Protein AF-A0A1M2ZY13-F1 (afdb_monomer_lite)

Sequence (134 aa):
MIGVPVLAGSGGYALCEALGWKWGLERRAGDARAFYGVIAVSVLLALILQYLPINPMRALVWSAVANGMVAVPLLFALVVLVTRKAVMGDFIPSRTLIWLTIAAAVVMGIASIATIVDAVPWQLVASAAHWRHK

Structure (mmCIF, N/CA/C/O backbone):
data_AF-A0A1M2ZY13-F1
#
_entry.id   AF-A0A1M2ZY13-F1
#
loop_
_atom_site.group_PDB
_atom_site.id
_atom_site.type_symbol
_atom_site.label_atom_id
_atom_site.label_alt_id
_atom_site.label_comp_id
_atom_site.label_asym_id
_atom_site.label_entity_id
_atom_site.label_seq_id
_atom_site.pdbx_PDB_ins_code
_atom_site.Cartn_x
_atom_site.Cartn_y
_atom_site.Cartn_z
_atom_site.occupancy
_atom_site.B_iso_or_equiv
_atom_site.auth_seq_id
_atom_site.auth_comp_id
_atom_site.auth_asym_id
_atom_site.auth_atom_id
_atom_site.pdbx_PDB_model_num
ATOM 1 N N . MET A 1 1 ? 1.811 -21.653 -3.737 1.00 54.84 1 MET A N 1
ATOM 2 C CA . MET A 1 1 ? 1.257 -20.988 -4.941 1.00 54.84 1 MET A CA 1
ATOM 3 C C . MET A 1 1 ? -0.258 -20.770 -4.811 1.00 54.84 1 MET A C 1
ATOM 5 O O . MET A 1 1 ? -1.012 -21.171 -5.679 1.00 54.84 1 MET A O 1
ATOM 9 N N . ILE A 1 2 ? -0.720 -20.132 -3.727 1.00 68.19 2 ILE A N 1
ATOM 10 C CA . ILE A 1 2 ? -2.155 -19.833 -3.497 1.00 68.19 2 ILE A CA 1
ATOM 11 C C . ILE A 1 2 ? -2.427 -18.338 -3.261 1.00 68.19 2 ILE A C 1
ATOM 13 O O . ILE A 1 2 ? -3.574 -17.917 -3.282 1.00 68.19 2 ILE A O 1
ATOM 17 N N . GLY A 1 3 ? -1.383 -17.512 -3.104 1.00 78.06 3 GLY A N 1
ATOM 18 C CA . GLY A 1 3 ? -1.529 -16.073 -2.847 1.00 78.06 3 GLY A CA 1
ATOM 19 C C . GLY A 1 3 ? -1.776 -15.222 -4.095 1.00 78.06 3 GLY A C 1
ATOM 20 O O . GLY A 1 3 ? -2.524 -14.255 -4.022 1.00 78.06 3 GLY A O 1
ATOM 21 N N . VAL A 1 4 ? -1.202 -15.589 -5.249 1.00 79.56 4 VAL A N 1
ATOM 22 C CA . VAL A 1 4 ? -1.330 -14.804 -6.495 1.00 79.56 4 VAL A CA 1
ATOM 23 C C . VAL A 1 4 ? -2.800 -14.608 -6.905 1.00 79.56 4 VAL A C 1
ATOM 25 O O . VAL A 1 4 ? -3.179 -13.470 -7.173 1.00 79.56 4 VAL A O 1
ATOM 28 N N . PRO A 1 5 ? -3.667 -15.642 -6.872 1.00 78.50 5 PRO A N 1
ATOM 29 C CA . PRO A 1 5 ? -5.080 -15.469 -7.208 1.00 78.50 5 PRO A CA 1
ATOM 30 C C . PRO A 1 5 ? -5.856 -14.640 -6.177 1.00 78.50 5 PRO A C 1
ATOM 32 O O . PRO A 1 5 ? -6.706 -13.842 -6.557 1.00 78.50 5 PRO A O 1
ATOM 35 N N . VAL A 1 6 ? -5.559 -14.796 -4.881 1.00 81.94 6 VAL A N 1
ATOM 36 C CA . VAL A 1 6 ? -6.258 -14.070 -3.804 1.00 81.94 6 VAL A CA 1
ATOM 37 C C . VAL A 1 6 ? -5.927 -12.575 -3.845 1.00 81.94 6 VAL A C 1
ATOM 39 O O . VAL A 1 6 ? -6.827 -11.747 -3.723 1.00 81.94 6 VAL A O 1
ATOM 42 N N . LEU A 1 7 ? -4.660 -12.223 -4.091 1.00 82.81 7 LEU A N 1
ATOM 43 C CA . LEU A 1 7 ? -4.216 -10.834 -4.247 1.00 82.81 7 LEU A CA 1
ATOM 44 C C . LEU A 1 7 ? -4.761 -10.193 -5.532 1.00 82.81 7 LEU A C 1
ATOM 46 O O . LEU A 1 7 ? -5.192 -9.042 -5.515 1.00 82.81 7 LEU A O 1
ATOM 50 N N . ALA A 1 8 ? -4.789 -10.941 -6.640 1.00 83.00 8 ALA A N 1
ATOM 51 C CA . ALA A 1 8 ? -5.412 -10.472 -7.877 1.00 83.00 8 ALA A CA 1
ATOM 52 C C . ALA A 1 8 ? -6.926 -10.252 -7.700 1.00 83.00 8 ALA A C 1
ATOM 54 O O . ALA A 1 8 ? -7.475 -9.276 -8.210 1.00 83.00 8 ALA A O 1
ATOM 55 N N . GLY A 1 9 ? -7.591 -11.126 -6.938 1.00 82.00 9 GLY A N 1
ATOM 56 C CA . GLY A 1 9 ? -9.012 -11.020 -6.618 1.00 82.00 9 GLY A CA 1
ATOM 57 C C . GLY A 1 9 ? -9.354 -9.797 -5.765 1.00 82.00 9 GLY A C 1
ATOM 58 O O . GLY A 1 9 ? -10.293 -9.078 -6.103 1.00 82.00 9 GLY A O 1
ATOM 59 N N . SER A 1 10 ? -8.589 -9.515 -4.703 1.00 84.81 10 SER A N 1
ATOM 60 C CA . SER A 1 10 ? -8.840 -8.349 -3.841 1.00 84.81 10 SER A CA 1
ATOM 61 C C . SER A 1 10 ? -8.586 -7.022 -4.562 1.00 84.81 10 SER A C 1
ATOM 63 O O . SER A 1 10 ? -9.401 -6.104 -4.463 1.00 84.81 10 SER A O 1
ATOM 65 N N . GLY A 1 11 ? -7.509 -6.936 -5.352 1.00 83.88 11 GLY A N 1
ATOM 66 C CA . GLY A 1 11 ? -7.218 -5.760 -6.175 1.00 83.88 11 GLY A CA 1
ATOM 67 C C . GLY A 1 11 ? -8.270 -5.531 -7.262 1.00 83.88 11 GLY A C 1
ATOM 68 O O . GLY A 1 11 ? -8.746 -4.411 -7.440 1.00 83.88 11 GLY A O 1
ATOM 69 N N . GLY A 1 12 ? -8.694 -6.600 -7.946 1.00 83.44 12 GLY A N 1
ATOM 70 C CA . GLY A 1 12 ? -9.757 -6.530 -8.950 1.00 83.44 12 GLY A CA 1
ATOM 71 C C . GLY A 1 12 ? -11.099 -6.097 -8.359 1.00 83.44 12 GLY A C 1
ATOM 72 O O . GLY A 1 12 ? -11.836 -5.344 -8.995 1.00 83.44 12 GLY A O 1
ATOM 73 N N . TYR A 1 13 ? -11.396 -6.524 -7.131 1.00 79.19 13 TYR A N 1
ATOM 74 C CA . TYR A 1 13 ? -12.620 -6.155 -6.429 1.00 79.19 13 TYR A CA 1
ATOM 75 C C . TYR A 1 13 ? -12.629 -4.665 -6.090 1.00 79.19 13 TYR A C 1
ATOM 77 O O . TYR A 1 13 ? -13.555 -3.964 -6.490 1.00 79.19 13 TYR A O 1
ATOM 85 N N . ALA A 1 14 ? -11.562 -4.170 -5.453 1.00 85.44 14 ALA A N 1
ATOM 86 C CA . ALA A 1 14 ? -11.426 -2.757 -5.108 1.00 85.44 14 ALA A CA 1
ATOM 87 C C . ALA A 1 14 ? -11.472 -1.853 -6.353 1.00 85.44 14 ALA A C 1
ATOM 89 O O . ALA A 1 14 ? -12.082 -0.786 -6.322 1.00 85.44 14 ALA A O 1
ATOM 90 N N . LEU A 1 15 ? -10.879 -2.290 -7.472 1.00 82.25 15 LEU A N 1
ATOM 91 C CA . LEU A 1 15 ? -10.924 -1.545 -8.730 1.00 82.25 15 LEU A CA 1
ATOM 92 C C . LEU A 1 15 ? -12.337 -1.505 -9.331 1.00 82.25 15 LEU A C 1
ATOM 94 O O . LEU A 1 15 ? -12.786 -0.449 -9.771 1.00 82.25 15 LEU A O 1
ATOM 98 N N . CYS A 1 16 ? -13.052 -2.633 -9.344 1.00 80.94 16 CYS A N 1
ATOM 99 C CA . CYS A 1 16 ? -14.429 -2.677 -9.844 1.00 80.94 16 CYS A CA 1
ATOM 100 C C . CYS A 1 16 ? -15.383 -1.864 -8.960 1.00 80.94 16 CYS A C 1
ATOM 102 O O . CYS A 1 16 ? -16.278 -1.205 -9.486 1.00 80.94 16 CYS A O 1
ATOM 104 N N . GLU A 1 17 ? -15.179 -1.888 -7.642 1.00 80.25 17 GLU A N 1
ATOM 105 C CA . GLU A 1 17 ? -15.919 -1.075 -6.677 1.00 80.25 17 GLU A CA 1
ATOM 106 C C . GLU A 1 17 ? -15.666 0.422 -6.899 1.00 80.25 17 GLU A C 1
ATOM 108 O O . GLU A 1 17 ? -16.620 1.188 -7.025 1.00 80.25 17 GLU A O 1
ATOM 113 N N . ALA A 1 18 ? -14.403 0.829 -7.064 1.00 83.12 18 ALA A N 1
ATOM 114 C CA . ALA A 1 18 ? -14.040 2.216 -7.355 1.00 83.12 18 ALA A CA 1
ATOM 115 C C . ALA A 1 18 ? -14.613 2.725 -8.693 1.00 83.12 18 ALA A C 1
ATOM 117 O O . ALA A 1 18 ? -14.942 3.903 -8.814 1.00 83.12 18 ALA A O 1
ATOM 118 N N . LEU A 1 19 ? -14.755 1.846 -9.691 1.00 80.31 19 LEU A N 1
ATOM 119 C CA . LEU A 1 19 ? -15.330 2.167 -11.005 1.00 80.31 19 LEU A CA 1
ATOM 120 C C . LEU A 1 19 ? -16.862 2.007 -11.065 1.00 80.31 19 LEU A C 1
ATOM 122 O O . LEU A 1 19 ? -17.463 2.264 -12.108 1.00 80.31 19 LEU A O 1
ATOM 126 N N . GLY A 1 20 ? -17.507 1.575 -9.974 1.00 71.75 20 GLY A N 1
ATOM 127 C CA . GLY A 1 20 ? -18.954 1.343 -9.917 1.00 71.75 20 GLY A CA 1
ATOM 128 C C . GLY A 1 20 ? -19.446 0.201 -10.818 1.00 71.75 20 GLY A C 1
ATOM 129 O O . GLY A 1 20 ? -20.632 0.131 -11.150 1.00 71.75 20 GLY A O 1
ATOM 130 N N . TRP A 1 21 ? -18.554 -0.689 -11.255 1.00 75.62 21 TRP A N 1
ATOM 131 C CA . TRP A 1 21 ? -18.894 -1.814 -12.123 1.00 75.62 21 TRP A CA 1
ATOM 132 C C . TRP A 1 21 ? -19.454 -2.989 -11.323 1.00 75.62 21 TRP A C 1
ATOM 134 O O . TRP A 1 21 ? -19.106 -3.197 -10.166 1.00 75.62 21 TRP A O 1
ATOM 144 N N . LYS A 1 22 ? -20.322 -3.799 -11.942 1.00 64.00 22 LYS A N 1
ATOM 145 C CA . LYS A 1 22 ? -20.888 -4.990 -11.289 1.00 64.00 22 LYS A CA 1
ATOM 146 C C . LYS A 1 22 ? -19.771 -5.983 -10.936 1.00 64.00 22 LYS A C 1
ATOM 148 O O . LYS A 1 22 ? -19.106 -6.511 -11.827 1.00 64.00 22 LYS A O 1
ATOM 153 N N . TRP A 1 23 ? -19.610 -6.259 -9.644 1.00 63.34 23 TRP A N 1
ATOM 154 C CA . TRP A 1 23 ? -18.603 -7.160 -9.076 1.00 63.34 23 TRP A CA 1
ATOM 155 C C . TRP A 1 23 ? -19.252 -8.349 -8.335 1.00 63.34 23 TRP A C 1
ATOM 157 O O . TRP A 1 23 ? -20.454 -8.330 -8.040 1.00 63.34 23 TRP A O 1
ATOM 167 N N . GLY A 1 24 ? -18.468 -9.407 -8.079 1.00 57.72 24 GLY A N 1
ATOM 168 C CA . GLY A 1 24 ? -18.864 -10.564 -7.260 1.00 57.72 24 GLY A CA 1
ATOM 169 C C . GLY A 1 24 ? -18.484 -11.925 -7.858 1.00 57.72 24 GLY A C 1
ATOM 170 O O . GLY A 1 24 ? -18.817 -12.217 -9.004 1.00 57.72 24 GLY A O 1
ATOM 171 N N . LEU A 1 25 ? -17.837 -12.774 -7.047 1.00 55.41 25 LEU A N 1
ATOM 172 C CA . LEU A 1 25 ? -17.473 -14.160 -7.391 1.00 55.41 25 LEU A CA 1
ATOM 173 C C . LEU A 1 25 ? -18.694 -15.107 -7.425 1.00 55.41 25 LEU A C 1
ATOM 175 O O . LEU A 1 25 ? -18.629 -16.181 -8.011 1.00 55.41 25 LEU A O 1
ATOM 179 N N . GLU A 1 26 ? -19.810 -14.697 -6.807 1.00 51.22 26 GLU A N 1
ATOM 180 C CA . GLU A 1 26 ? -21.106 -15.403 -6.787 1.00 51.22 26 GLU A CA 1
ATOM 181 C C . GLU A 1 26 ? -21.975 -15.135 -8.027 1.00 51.22 26 GLU A C 1
ATOM 183 O O . GLU A 1 26 ? -23.006 -15.780 -8.224 1.00 51.22 26 GLU A O 1
ATOM 188 N N . ARG A 1 27 ? -21.580 -14.193 -8.894 1.00 52.97 27 ARG A N 1
ATOM 189 C CA . ARG A 1 27 ? -22.292 -13.913 -10.146 1.00 52.97 27 ARG A CA 1
ATOM 190 C C . ARG A 1 27 ? -21.676 -14.715 -11.289 1.00 52.97 27 ARG A C 1
ATOM 192 O O . ARG A 1 27 ? -20.458 -14.780 -11.429 1.00 52.97 27 ARG A O 1
ATOM 199 N N . ARG A 1 28 ? -22.527 -15.322 -12.131 1.00 46.09 28 ARG A N 1
ATOM 200 C CA . ARG A 1 28 ? -22.100 -16.105 -13.309 1.00 46.09 28 ARG A CA 1
ATOM 201 C C . ARG A 1 28 ? -21.088 -15.295 -14.127 1.00 46.09 28 ARG A C 1
ATOM 203 O O . ARG A 1 28 ? -21.325 -14.117 -14.388 1.00 46.09 28 ARG A O 1
ATOM 210 N N . ALA A 1 29 ? -20.023 -15.945 -14.608 1.00 49.09 29 ALA A N 1
ATOM 211 C CA . ALA A 1 29 ? -18.949 -15.344 -15.416 1.00 49.09 29 ALA A CA 1
ATOM 212 C C . ALA A 1 29 ? -19.441 -14.516 -16.630 1.00 49.09 29 ALA A C 1
ATOM 214 O O . ALA A 1 29 ? -18.713 -13.677 -17.155 1.00 49.09 29 ALA A O 1
ATOM 215 N N . GLY A 1 30 ? -20.695 -14.711 -17.055 1.00 49.59 30 GLY A N 1
ATOM 216 C CA . GLY A 1 30 ? -21.355 -13.924 -18.096 1.00 49.59 30 GLY A CA 1
ATOM 217 C C . GLY A 1 30 ? -21.831 -12.518 -17.695 1.00 49.59 30 GLY A C 1
ATOM 218 O O . GLY A 1 30 ? -21.989 -11.702 -18.600 1.00 49.59 30 GLY A O 1
ATOM 219 N N . ASP A 1 31 ? -22.027 -12.224 -16.403 1.00 53.78 31 ASP A N 1
ATOM 220 C CA . ASP A 1 31 ? -22.639 -10.976 -15.891 1.00 53.78 31 ASP A CA 1
ATOM 221 C C . ASP A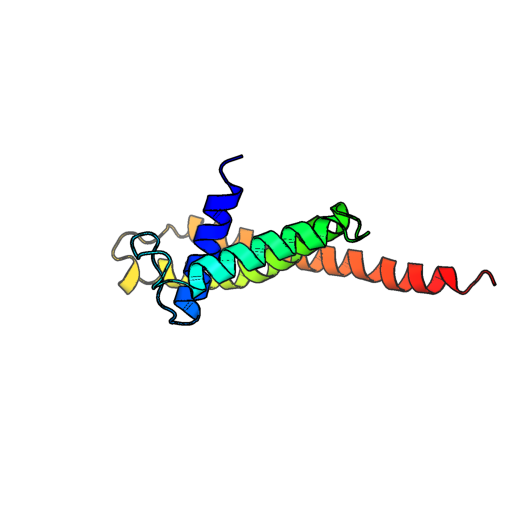 1 31 ? -21.618 -10.058 -15.173 1.00 53.78 31 ASP A C 1
ATOM 223 O O . ASP A 1 31 ? -21.811 -8.849 -15.066 1.00 53.78 31 ASP A O 1
ATOM 227 N N . ALA A 1 32 ? -20.473 -10.618 -14.753 1.00 59.56 32 ALA A N 1
ATOM 228 C CA . ALA A 1 32 ? -19.333 -9.910 -14.153 1.00 59.56 32 ALA A CA 1
ATOM 229 C C . ALA A 1 32 ? -18.094 -9.912 -15.077 1.00 59.56 32 ALA A C 1
ATOM 231 O O . ALA A 1 32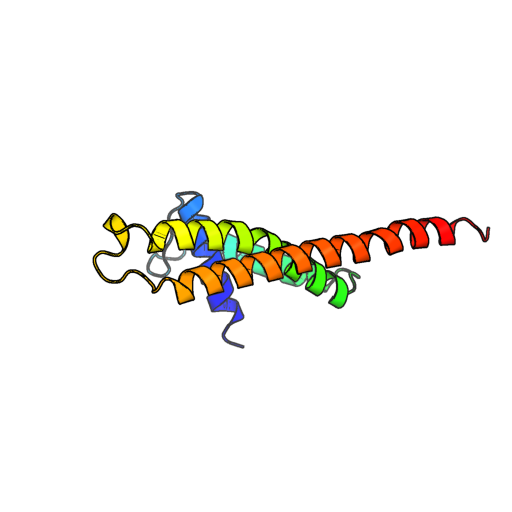 ? -16.959 -10.096 -14.633 1.00 59.56 32 ALA A O 1
ATOM 232 N N . ARG A 1 33 ? -18.301 -9.719 -16.390 1.00 62.06 33 ARG A N 1
ATOM 233 C CA . ARG A 1 33 ? -17.229 -9.752 -17.411 1.00 62.06 33 ARG A CA 1
ATOM 234 C C . ARG A 1 33 ? -16.093 -8.772 -17.115 1.00 62.06 33 ARG A C 1
ATOM 236 O O . ARG A 1 33 ? -14.941 -9.074 -17.406 1.00 62.06 33 ARG A O 1
ATOM 243 N N . ALA A 1 34 ? -16.415 -7.627 -16.513 1.00 66.25 34 ALA A N 1
ATOM 244 C CA . ALA A 1 34 ? -15.433 -6.617 -16.135 1.00 66.25 34 ALA A CA 1
ATOM 245 C C . ALA A 1 34 ? -14.446 -7.134 -15.072 1.00 66.25 34 ALA A C 1
ATOM 247 O O . ALA A 1 34 ? -13.244 -6.950 -15.223 1.00 66.25 34 ALA A O 1
ATOM 248 N N . PHE A 1 35 ? -14.922 -7.860 -14.054 1.00 69.31 35 PHE A N 1
ATOM 249 C CA . PHE A 1 35 ? -14.079 -8.392 -12.977 1.00 69.31 35 PHE A CA 1
ATOM 250 C C . PHE A 1 35 ? -13.102 -9.466 -13.478 1.00 69.31 35 PHE A C 1
ATOM 252 O O . PHE A 1 35 ? -11.893 -9.369 -13.267 1.00 69.31 35 PHE A O 1
ATOM 259 N N . TYR A 1 36 ? -13.609 -10.458 -14.216 1.00 74.88 36 TYR A N 1
ATOM 260 C CA . TYR A 1 36 ? -12.760 -11.491 -14.817 1.00 74.88 36 TYR A CA 1
ATOM 261 C C . TYR A 1 36 ? -11.831 -10.919 -15.898 1.00 74.88 36 TYR A C 1
ATOM 263 O O . TYR A 1 36 ? -10.697 -11.375 -16.027 1.00 74.88 36 TYR A O 1
ATOM 271 N N . GLY A 1 37 ? -12.277 -9.887 -16.625 1.00 78.81 37 GLY A N 1
ATOM 272 C CA . GLY A 1 37 ? -11.461 -9.147 -17.584 1.00 78.81 37 GLY A CA 1
ATOM 273 C C . GLY A 1 37 ? -10.270 -8.448 -16.927 1.00 78.81 37 GLY A C 1
ATOM 274 O O . GLY A 1 37 ? -9.147 -8.617 -17.392 1.00 78.81 37 GLY A O 1
ATOM 275 N N . VAL A 1 38 ? -10.480 -7.737 -15.813 1.00 81.06 38 VAL A N 1
ATOM 276 C CA . VAL A 1 38 ? -9.400 -7.081 -15.051 1.00 81.06 38 VAL A CA 1
ATOM 277 C C . VAL A 1 38 ? -8.363 -8.100 -14.580 1.00 81.06 38 VAL A C 1
ATOM 279 O O . VAL A 1 38 ? -7.165 -7.877 -14.758 1.00 81.06 38 VAL A O 1
ATOM 282 N N . ILE A 1 39 ? -8.797 -9.240 -14.032 1.00 82.38 39 ILE A N 1
ATOM 283 C CA . ILE A 1 39 ? -7.882 -10.302 -13.586 1.00 82.38 39 ILE A CA 1
ATOM 284 C C . ILE A 1 39 ? -7.099 -10.883 -14.771 1.00 82.38 39 ILE A C 1
ATOM 286 O O . ILE A 1 39 ? -5.873 -10.973 -14.703 1.00 82.38 39 ILE A O 1
ATOM 290 N N . ALA A 1 40 ? -7.780 -11.240 -15.865 1.00 84.12 40 ALA A N 1
ATOM 291 C CA . ALA A 1 40 ? -7.142 -11.810 -17.050 1.00 84.12 40 ALA A CA 1
ATOM 292 C C . ALA A 1 40 ? -6.107 -10.852 -17.660 1.00 84.12 40 ALA A C 1
ATOM 294 O O . ALA A 1 40 ? -4.981 -11.261 -17.939 1.00 84.12 40 ALA A O 1
ATOM 295 N N . VAL A 1 41 ? -6.457 -9.569 -17.795 1.00 85.44 41 VAL A N 1
ATOM 296 C CA . VAL A 1 41 ? -5.554 -8.519 -18.287 1.00 85.44 41 VAL A CA 1
ATOM 297 C C . VAL A 1 41 ? -4.359 -8.344 -17.350 1.00 85.44 41 VAL A C 1
ATOM 299 O O . VAL A 1 41 ? -3.229 -8.273 -17.824 1.00 85.44 41 VAL A O 1
ATOM 302 N N . SER A 1 42 ? -4.580 -8.343 -16.033 1.00 83.88 42 SER A N 1
ATOM 303 C CA . SER A 1 42 ? -3.507 -8.182 -15.040 1.00 83.88 42 SER A CA 1
ATOM 304 C C . SER A 1 42 ? -2.502 -9.336 -15.086 1.00 83.88 42 SER A C 1
ATOM 306 O O . SER A 1 42 ? -1.294 -9.106 -15.057 1.00 83.88 42 SER A O 1
ATOM 308 N N . VAL A 1 43 ? -2.986 -10.576 -15.209 1.00 85.44 43 VAL A N 1
ATOM 309 C CA . VAL A 1 43 ? -2.132 -11.767 -15.346 1.00 85.44 43 VAL A CA 1
ATOM 310 C C . VAL A 1 43 ? -1.376 -11.749 -16.675 1.00 85.44 43 VAL A C 1
ATOM 312 O O . VAL A 1 43 ? -0.183 -12.046 -16.701 1.00 85.44 43 VAL A O 1
ATOM 315 N N . LEU A 1 44 ? -2.034 -11.354 -17.768 1.00 87.56 44 LEU A N 1
ATOM 316 C CA . LEU A 1 44 ? -1.396 -11.252 -19.078 1.00 87.56 44 LEU A CA 1
ATOM 317 C C . LEU A 1 44 ? -0.282 -10.192 -19.084 1.00 87.56 44 LEU A C 1
ATOM 319 O O . LEU A 1 44 ? 0.816 -10.459 -19.565 1.00 87.56 44 LEU A O 1
ATOM 323 N N . LEU A 1 45 ? -0.528 -9.021 -18.491 1.00 84.12 45 LEU A N 1
ATOM 324 C CA . LEU A 1 45 ? 0.480 -7.973 -18.301 1.00 84.12 45 LEU A CA 1
ATOM 325 C C . LEU A 1 45 ? 1.660 -8.464 -17.461 1.00 84.12 45 LEU A C 1
ATOM 327 O O . LEU A 1 45 ? 2.805 -8.245 -17.845 1.00 84.12 45 LEU A O 1
ATOM 331 N N . ALA A 1 46 ? 1.398 -9.160 -16.352 1.00 81.38 46 ALA A N 1
ATOM 332 C CA . ALA A 1 46 ? 2.452 -9.724 -15.512 1.00 81.38 46 ALA A CA 1
ATOM 333 C C . ALA A 1 46 ? 3.331 -10.728 -16.280 1.00 81.38 46 ALA A C 1
ATOM 335 O O . ALA A 1 46 ? 4.554 -10.709 -16.134 1.00 81.38 46 ALA A O 1
ATOM 336 N N . LEU A 1 47 ? 2.725 -11.561 -17.135 1.00 83.75 47 LEU A N 1
ATOM 337 C CA . LEU A 1 47 ? 3.447 -12.486 -18.012 1.00 83.75 47 LEU A CA 1
ATOM 338 C C . LEU A 1 47 ? 4.287 -11.738 -19.055 1.00 83.75 47 LEU A C 1
ATOM 340 O O . LEU A 1 47 ? 5.461 -12.049 -19.219 1.00 83.75 47 LEU A O 1
ATOM 344 N N . ILE A 1 48 ? 3.728 -10.723 -19.719 1.00 84.12 48 ILE A N 1
ATOM 345 C CA . ILE A 1 48 ? 4.446 -9.926 -20.728 1.00 84.12 48 ILE A CA 1
ATOM 346 C C . ILE A 1 48 ? 5.643 -9.193 -20.107 1.00 84.12 48 ILE A C 1
ATOM 348 O O . ILE A 1 48 ? 6.732 -9.198 -20.679 1.00 84.12 48 ILE A O 1
ATOM 352 N N . LEU A 1 49 ? 5.472 -8.609 -18.916 1.00 76.69 49 LEU A N 1
ATOM 353 C CA . LEU A 1 49 ? 6.552 -7.942 -18.184 1.00 76.69 49 LEU A CA 1
ATOM 354 C C . LEU A 1 49 ? 7.710 -8.890 -17.853 1.00 76.69 49 LEU A C 1
ATOM 356 O O . LEU A 1 49 ? 8.853 -8.445 -17.792 1.00 76.69 49 LEU A O 1
ATOM 360 N N . GLN A 1 50 ? 7.438 -10.186 -17.683 1.00 73.88 50 GLN A N 1
ATOM 361 C CA . GLN A 1 50 ? 8.462 -11.193 -17.410 1.00 73.88 50 GLN A CA 1
ATOM 362 C C . GLN A 1 50 ? 9.360 -11.486 -18.623 1.00 73.88 50 GLN A C 1
ATOM 364 O O . GLN A 1 50 ? 10.499 -11.909 -18.442 1.00 73.88 50 GLN A O 1
ATOM 369 N N . TYR A 1 51 ? 8.880 -11.224 -19.843 1.00 73.69 51 TYR A N 1
ATOM 370 C CA . TYR A 1 51 ? 9.663 -11.352 -21.077 1.00 73.69 51 TYR A CA 1
ATOM 371 C C . TYR A 1 51 ? 10.409 -10.066 -21.463 1.00 73.69 51 TYR A C 1
ATOM 373 O O . TYR A 1 51 ? 11.214 -10.081 -22.396 1.00 73.69 51 TYR A O 1
ATOM 381 N N . LEU A 1 52 ? 10.172 -8.950 -20.765 1.00 74.06 52 LEU A N 1
ATOM 382 C CA . LEU A 1 52 ? 10.899 -7.706 -21.003 1.00 74.06 52 LEU A CA 1
ATOM 383 C C . LEU A 1 52 ? 12.300 -7.794 -20.366 1.00 74.06 52 LEU A C 1
ATOM 385 O O . LEU A 1 52 ? 12.407 -8.210 -19.212 1.00 74.06 52 LEU A O 1
ATOM 389 N N . PRO A 1 53 ? 13.380 -7.346 -21.040 1.00 62.31 53 PRO A N 1
ATOM 390 C CA . PRO A 1 53 ? 14.751 -7.360 -20.509 1.00 62.31 53 PRO A CA 1
ATOM 391 C C . PRO A 1 53 ? 14.984 -6.300 -19.410 1.00 62.31 53 PRO A C 1
ATOM 393 O O . PRO A 1 53 ? 16.063 -5.718 -19.291 1.00 62.31 53 PRO A O 1
ATOM 396 N N . ILE A 1 54 ? 13.964 -6.009 -18.601 1.00 66.19 54 ILE A N 1
ATOM 397 C CA . ILE A 1 54 ? 14.084 -5.177 -17.411 1.00 66.19 54 ILE A CA 1
ATOM 398 C C . ILE A 1 54 ? 14.705 -6.042 -16.321 1.00 66.19 54 ILE A C 1
ATOM 400 O O . ILE A 1 54 ? 14.218 -7.128 -16.022 1.00 66.19 54 ILE A O 1
ATOM 404 N N . ASN A 1 55 ? 15.768 -5.543 -15.688 1.00 71.88 55 ASN A N 1
ATOM 405 C CA . ASN A 1 55 ? 16.353 -6.213 -14.536 1.00 71.88 55 ASN A CA 1
ATOM 406 C C . ASN A 1 55 ? 15.275 -6.341 -13.432 1.00 71.88 55 ASN A C 1
ATOM 408 O O . ASN A 1 55 ? 14.859 -5.312 -12.885 1.00 71.88 55 ASN A O 1
ATOM 412 N N . PRO A 1 56 ? 14.813 -7.560 -13.094 1.00 70.12 56 PRO A N 1
ATOM 413 C CA . PRO A 1 56 ? 13.680 -7.774 -12.189 1.00 70.12 56 PRO A CA 1
ATOM 414 C C . PRO A 1 56 ? 13.937 -7.183 -10.802 1.00 70.12 56 PRO A C 1
ATOM 416 O O . PRO A 1 56 ? 13.010 -6.737 -10.129 1.00 70.12 56 PRO A O 1
ATOM 419 N N . MET A 1 57 ? 15.208 -7.081 -10.410 1.00 77.12 57 MET A N 1
ATOM 420 C CA . MET A 1 57 ? 15.607 -6.453 -9.160 1.00 77.12 57 MET A CA 1
ATOM 421 C C . MET A 1 57 ? 15.272 -4.956 -9.140 1.00 77.12 57 MET A C 1
ATOM 423 O O . MET A 1 57 ? 14.775 -4.445 -8.139 1.00 77.12 57 MET A O 1
ATOM 427 N N . ARG A 1 58 ? 15.462 -4.252 -10.265 1.00 72.00 58 ARG A N 1
ATOM 428 C CA . ARG A 1 58 ? 15.077 -2.837 -10.393 1.00 72.00 58 ARG A CA 1
ATOM 429 C C . ARG A 1 58 ? 13.563 -2.668 -10.403 1.00 72.00 58 ARG A C 1
ATOM 431 O O . ARG A 1 58 ? 13.063 -1.759 -9.747 1.00 72.00 58 ARG A O 1
ATOM 438 N N . ALA A 1 59 ? 12.841 -3.539 -11.107 1.00 79.38 59 ALA A N 1
ATOM 439 C CA . ALA A 1 59 ? 11.379 -3.512 -11.129 1.00 79.38 59 ALA A CA 1
ATOM 440 C C . ALA A 1 59 ? 10.786 -3.725 -9.725 1.00 79.38 59 ALA A C 1
ATOM 442 O O . ALA A 1 59 ? 9.831 -3.043 -9.349 1.00 79.38 59 ALA A O 1
ATOM 443 N N . LEU A 1 60 ? 11.391 -4.609 -8.924 1.00 80.75 60 LEU A N 1
ATOM 444 C CA . LEU A 1 60 ? 10.977 -4.852 -7.544 1.00 80.75 60 LEU A CA 1
ATOM 445 C C . LEU A 1 60 ? 11.189 -3.620 -6.654 1.00 80.75 60 LEU A C 1
ATOM 447 O O . LEU A 1 60 ? 10.276 -3.237 -5.925 1.00 80.75 60 LEU A O 1
ATOM 451 N N . VAL A 1 61 ? 12.355 -2.971 -6.744 1.00 81.56 61 VAL A N 1
ATOM 452 C CA . VAL A 1 61 ? 12.644 -1.746 -5.976 1.00 81.56 61 VAL A CA 1
ATOM 453 C C . VAL A 1 61 ? 11.676 -0.625 -6.358 1.00 81.56 61 VAL A C 1
ATOM 455 O O . VAL A 1 61 ? 11.070 -0.022 -5.478 1.00 81.56 61 VAL A O 1
ATOM 458 N N . TRP A 1 62 ? 11.448 -0.397 -7.653 1.00 80.50 62 TRP A N 1
ATOM 459 C CA . TRP A 1 62 ? 10.477 0.601 -8.113 1.00 80.50 62 TRP A CA 1
ATOM 460 C C . TRP A 1 62 ? 9.045 0.296 -7.658 1.00 80.50 62 TRP A C 1
ATOM 462 O O . TRP A 1 62 ? 8.327 1.208 -7.250 1.00 80.50 62 TRP A O 1
ATOM 472 N N . SER A 1 63 ? 8.642 -0.978 -7.661 1.00 83.12 63 SER A N 1
ATOM 473 C CA . SER A 1 63 ? 7.326 -1.398 -7.157 1.00 83.12 63 SER A CA 1
ATOM 474 C C . SER A 1 63 ? 7.177 -1.114 -5.660 1.00 83.12 63 SER A C 1
ATOM 476 O O . SER A 1 63 ? 6.129 -0.644 -5.220 1.00 83.12 63 SER A O 1
ATOM 478 N N . ALA A 1 64 ? 8.233 -1.347 -4.874 1.00 85.00 64 ALA A N 1
ATOM 479 C CA . ALA A 1 64 ? 8.241 -1.055 -3.444 1.00 85.00 64 ALA A CA 1
ATOM 480 C C . ALA A 1 64 ? 8.159 0.454 -3.159 1.00 85.00 64 ALA A C 1
ATOM 482 O O . ALA A 1 64 ? 7.400 0.856 -2.280 1.00 85.00 64 ALA A O 1
ATOM 483 N N . VAL A 1 65 ? 8.874 1.285 -3.927 1.00 84.38 65 VAL A N 1
ATOM 484 C CA . VAL A 1 65 ? 8.811 2.754 -3.815 1.00 84.38 65 VAL A CA 1
ATOM 485 C C . VAL A 1 65 ? 7.413 3.269 -4.148 1.00 84.38 65 VAL A C 1
ATOM 487 O O . VAL A 1 65 ? 6.838 4.031 -3.371 1.00 84.38 65 VAL A O 1
ATOM 490 N N . ALA A 1 66 ? 6.826 2.812 -5.259 1.00 85.31 66 ALA A N 1
ATOM 491 C CA . ALA A 1 66 ? 5.465 3.184 -5.637 1.00 85.31 66 ALA A CA 1
ATOM 492 C C . ALA A 1 66 ? 4.446 2.776 -4.558 1.00 85.31 66 ALA A C 1
ATOM 494 O O . ALA A 1 66 ? 3.601 3.579 -4.164 1.00 85.31 66 ALA A O 1
ATOM 495 N N . ASN A 1 67 ? 4.565 1.559 -4.016 1.00 86.50 67 ASN A N 1
ATOM 496 C CA . ASN A 1 67 ? 3.715 1.103 -2.919 1.00 86.50 67 ASN A CA 1
ATOM 497 C C . ASN A 1 67 ? 3.928 1.927 -1.636 1.00 86.50 67 ASN A C 1
ATOM 499 O O . ASN A 1 67 ? 2.958 2.270 -0.968 1.00 86.50 67 ASN A O 1
ATOM 503 N N . GLY A 1 68 ? 5.170 2.292 -1.311 1.00 85.06 68 GLY A N 1
ATOM 504 C CA . GLY A 1 68 ? 5.496 3.174 -0.189 1.00 85.06 68 GLY A CA 1
ATOM 505 C C . GLY A 1 68 ? 4.833 4.546 -0.322 1.00 85.06 68 GLY A C 1
ATOM 506 O O . GLY A 1 68 ? 4.216 5.020 0.630 1.00 85.06 68 GLY A O 1
ATOM 507 N N . MET A 1 69 ? 4.862 5.137 -1.521 1.00 86.50 69 MET A N 1
ATOM 508 C CA . MET A 1 69 ? 4.193 6.411 -1.808 1.00 86.50 69 MET A CA 1
ATOM 509 C C . MET A 1 69 ? 2.670 6.336 -1.654 1.00 86.50 69 MET A C 1
ATOM 511 O O . MET A 1 69 ? 2.079 7.2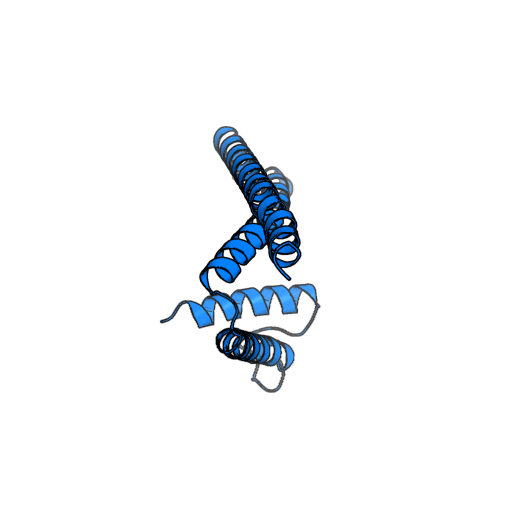72 -1.124 1.00 86.50 69 MET A O 1
ATOM 515 N N . VAL A 1 70 ? 2.032 5.243 -2.085 1.00 88.69 70 VAL A N 1
ATOM 516 C CA . VAL A 1 70 ? 0.575 5.040 -1.947 1.00 88.69 70 VAL A CA 1
ATOM 517 C C . VAL A 1 70 ? 0.182 4.702 -0.504 1.00 88.69 70 VAL A C 1
ATOM 519 O O . VAL A 1 70 ? -0.883 5.109 -0.036 1.00 88.69 70 VAL A O 1
ATOM 522 N N . ALA A 1 71 ? 1.044 4.002 0.234 1.00 88.31 71 ALA A N 1
ATOM 523 C CA . ALA A 1 71 ? 0.785 3.612 1.615 1.00 88.31 71 ALA A CA 1
ATOM 524 C C . ALA A 1 71 ? 0.684 4.818 2.564 1.00 88.31 71 ALA A C 1
ATOM 526 O O . ALA A 1 71 ? -0.142 4.799 3.471 1.00 88.31 71 ALA A O 1
ATOM 527 N N . VAL A 1 72 ? 1.470 5.881 2.355 1.00 87.62 72 VAL A N 1
ATOM 528 C CA . VAL A 1 72 ? 1.451 7.082 3.215 1.00 87.62 72 VAL A CA 1
ATOM 529 C C . VAL A 1 72 ? 0.065 7.756 3.283 1.00 87.62 72 VAL A C 1
ATOM 531 O O . VAL A 1 72 ? -0.468 7.879 4.391 1.00 87.62 72 VAL A O 1
ATOM 534 N N . PRO A 1 73 ? -0.572 8.172 2.167 1.00 90.56 73 PRO A N 1
ATOM 535 C CA . PRO A 1 73 ? -1.907 8.768 2.211 1.00 90.56 73 PRO A CA 1
ATOM 536 C C . PRO A 1 73 ? -2.972 7.766 2.670 1.00 90.56 73 PRO A C 1
ATOM 538 O O . PRO A 1 73 ? -3.906 8.157 3.370 1.00 90.56 73 PRO A O 1
ATOM 541 N N . LEU A 1 74 ? -2.816 6.478 2.339 1.00 91.06 74 LEU A N 1
ATOM 542 C CA . LEU A 1 74 ? -3.725 5.427 2.793 1.00 91.06 74 LEU A CA 1
ATOM 543 C C . LEU A 1 74 ? -3.708 5.288 4.324 1.00 91.06 74 LEU A C 1
ATOM 545 O O . LEU A 1 74 ? -4.766 5.263 4.947 1.00 91.06 74 LEU A O 1
ATOM 549 N N . LEU A 1 75 ? -2.522 5.251 4.940 1.00 91.25 75 LEU A N 1
ATOM 550 C CA . LEU A 1 75 ? -2.363 5.197 6.395 1.00 91.25 75 LEU A CA 1
ATOM 551 C C . LEU A 1 75 ? -2.890 6.464 7.067 1.00 91.25 75 LEU A C 1
ATOM 553 O O . LEU A 1 75 ? -3.524 6.374 8.116 1.00 91.25 75 LEU A O 1
ATOM 557 N N . PHE A 1 76 ? -2.684 7.635 6.465 1.00 89.44 76 PHE A N 1
ATOM 558 C CA . PHE A 1 76 ? -3.254 8.877 6.983 1.00 89.44 76 PHE A CA 1
ATOM 559 C C . PHE A 1 76 ? -4.789 8.844 6.971 1.00 89.44 76 PHE A C 1
ATOM 561 O O . PHE A 1 76 ? -5.422 9.128 7.990 1.00 89.44 76 PHE A O 1
ATOM 568 N N . ALA A 1 77 ? -5.394 8.431 5.853 1.00 90.56 77 ALA A N 1
ATOM 569 C CA . ALA A 1 77 ? -6.839 8.255 5.748 1.00 90.56 77 ALA A CA 1
ATOM 570 C C . ALA A 1 77 ? -7.356 7.224 6.764 1.00 90.56 77 ALA A C 1
ATOM 572 O O . ALA A 1 77 ? -8.371 7.463 7.422 1.00 90.56 77 ALA A O 1
ATOM 573 N N . LEU A 1 78 ? -6.622 6.123 6.950 1.00 91.12 78 LEU A N 1
ATOM 574 C CA . LEU A 1 78 ? -6.939 5.101 7.940 1.00 91.12 78 LEU A CA 1
ATOM 575 C C . LEU A 1 78 ? -6.911 5.674 9.361 1.00 91.12 78 LEU A C 1
ATOM 577 O O . LEU A 1 78 ? -7.875 5.481 10.091 1.00 91.12 78 LEU A O 1
ATOM 581 N N . VAL A 1 79 ? -5.871 6.427 9.738 1.00 89.62 79 VAL A N 1
ATOM 582 C CA . VAL A 1 79 ? -5.765 7.086 11.054 1.00 89.62 79 VAL A CA 1
ATOM 583 C C . VAL A 1 79 ? -6.938 8.040 11.286 1.00 89.62 79 VAL A C 1
ATOM 585 O O . VAL A 1 79 ? -7.545 8.015 12.359 1.00 89.62 79 VAL A O 1
ATOM 588 N N . VAL A 1 80 ? -7.310 8.846 10.287 1.00 88.19 80 VAL A N 1
ATOM 589 C CA . VAL A 1 80 ? -8.480 9.734 10.380 1.00 88.19 80 VAL A CA 1
ATOM 590 C C . VAL A 1 80 ? -9.767 8.929 10.568 1.00 88.19 80 VAL A C 1
ATOM 592 O O . VAL A 1 80 ? -10.611 9.322 11.373 1.00 88.19 80 VAL A O 1
ATOM 595 N N . LEU A 1 81 ? -9.919 7.808 9.861 1.00 88.25 81 LEU A N 1
ATOM 596 C CA . LEU A 1 81 ? -11.098 6.951 9.945 1.00 88.25 81 LEU A CA 1
ATOM 597 C C . LEU A 1 81 ? -11.226 6.290 11.324 1.00 88.25 81 LEU A C 1
ATOM 599 O O . LEU A 1 81 ? -12.275 6.399 11.954 1.00 88.25 81 LEU A O 1
ATOM 603 N N . VAL A 1 82 ? -10.156 5.667 11.823 1.00 87.00 82 VAL A N 1
ATOM 604 C CA . VAL A 1 82 ? -10.162 4.947 13.112 1.00 87.00 82 VAL A CA 1
ATOM 605 C C . VAL A 1 82 ? -10.225 5.885 14.317 1.00 87.00 82 VAL A C 1
ATOM 607 O O . VAL A 1 82 ? -10.693 5.499 15.382 1.00 87.00 82 VAL A O 1
ATOM 610 N N . THR A 1 83 ? -9.803 7.143 14.161 1.00 84.19 83 THR A N 1
ATOM 611 C CA . THR A 1 83 ? -9.905 8.155 15.229 1.00 84.19 83 THR A CA 1
ATOM 612 C C . THR A 1 83 ? -11.318 8.750 15.327 1.00 84.19 83 THR A C 1
ATOM 614 O O . THR A 1 83 ? -11.671 9.367 16.336 1.00 84.19 83 THR A O 1
ATOM 617 N N . ARG A 1 84 ? -12.176 8.567 14.312 1.00 84.31 84 ARG A N 1
ATOM 618 C CA . ARG A 1 84 ? -13.567 9.041 14.354 1.00 84.31 84 ARG A CA 1
ATOM 619 C C . ARG A 1 84 ? -14.434 8.098 15.188 1.00 84.31 84 ARG A C 1
ATOM 621 O O . ARG A 1 84 ? -14.808 7.018 14.735 1.00 84.31 84 ARG A O 1
ATOM 628 N N . LYS A 1 85 ? -14.889 8.589 16.348 1.00 76.31 85 LYS A N 1
ATOM 629 C CA . LYS A 1 85 ? -15.918 7.929 17.179 1.00 76.31 85 LYS A CA 1
ATOM 630 C C . LYS A 1 85 ? -17.178 7.541 16.403 1.00 76.31 85 LYS A C 1
ATOM 632 O O . LYS A 1 85 ? -17.774 6.518 16.692 1.00 76.31 85 LYS A O 1
ATOM 637 N N . ALA A 1 86 ? -17.562 8.329 15.399 1.00 76.69 86 ALA A N 1
ATOM 638 C CA . ALA A 1 86 ? -18.735 8.042 14.574 1.00 76.69 86 ALA A CA 1
ATOM 639 C C . ALA A 1 86 ? -18.617 6.740 13.757 1.00 76.69 86 ALA A C 1
ATOM 641 O O . ALA A 1 86 ? -19.639 6.176 13.391 1.00 76.69 86 ALA A O 1
ATOM 642 N N . VAL A 1 87 ? -17.394 6.279 13.462 1.00 78.81 87 VAL A N 1
ATOM 643 C CA . VAL A 1 87 ? -17.146 5.060 12.673 1.00 78.81 87 VAL A CA 1
ATOM 644 C C . VAL A 1 87 ? -16.723 3.896 13.570 1.00 78.81 87 VAL A C 1
ATOM 646 O O . VAL A 1 87 ? -17.188 2.781 13.366 1.00 78.81 87 VAL A O 1
ATOM 649 N N . MET A 1 88 ? -15.868 4.141 14.572 1.00 79.56 88 MET A N 1
ATOM 650 C CA . MET A 1 88 ? -15.339 3.086 15.454 1.00 79.56 88 MET A CA 1
ATOM 651 C C . MET A 1 88 ? -16.068 2.913 16.795 1.00 79.56 88 MET A C 1
ATOM 653 O O . MET A 1 88 ? -15.790 1.954 17.516 1.00 79.56 88 MET A O 1
ATOM 657 N N . GLY A 1 89 ? -16.996 3.806 17.148 1.00 78.94 89 GLY A N 1
ATOM 658 C CA . GLY A 1 89 ? -17.667 3.781 18.448 1.00 78.94 89 GLY A CA 1
ATOM 659 C C . GLY A 1 89 ? -16.664 3.927 19.595 1.00 78.94 89 GLY A C 1
ATOM 660 O 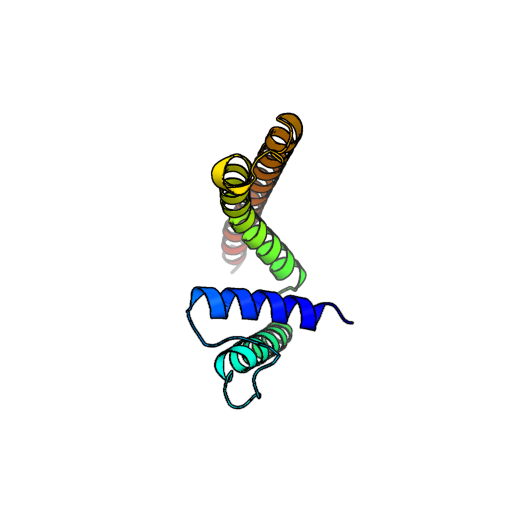O . GLY A 1 89 ? -15.886 4.885 19.628 1.00 78.94 89 GLY A O 1
ATOM 661 N N . ASP A 1 90 ? -16.664 2.960 20.513 1.00 78.00 90 ASP A N 1
ATOM 662 C CA . ASP A 1 90 ? -15.774 2.930 21.681 1.00 78.00 90 ASP A CA 1
ATOM 663 C C . ASP A 1 90 ? -14.431 2.222 21.424 1.00 78.00 90 ASP A C 1
ATOM 665 O O . ASP A 1 90 ? -13.513 2.324 22.239 1.00 78.00 90 ASP A O 1
ATOM 669 N N . PHE A 1 91 ? -14.260 1.559 20.274 1.00 78.38 91 PHE A N 1
ATOM 670 C CA . PHE A 1 91 ? -13.036 0.826 19.923 1.00 78.38 91 PHE A CA 1
ATOM 671 C C . PHE A 1 91 ? -11.975 1.720 19.271 1.00 78.38 91 PHE A C 1
ATOM 673 O O . PHE A 1 91 ? -11.393 1.371 18.248 1.00 78.38 91 PHE A O 1
ATOM 680 N N . ILE A 1 92 ? -11.705 2.886 19.856 1.00 80.50 92 ILE A N 1
ATOM 681 C CA . ILE A 1 92 ? -10.683 3.795 19.326 1.00 80.50 92 ILE A CA 1
ATOM 682 C C . ILE A 1 92 ? -9.293 3.253 19.687 1.00 80.50 92 ILE A C 1
ATOM 684 O O . ILE A 1 92 ? -9.043 2.951 20.860 1.00 80.50 92 ILE A O 1
ATOM 688 N N . PRO A 1 93 ? -8.357 3.165 18.724 1.00 81.06 93 PRO A N 1
ATOM 689 C CA . PRO A 1 93 ? -6.990 2.761 19.011 1.00 81.06 93 PRO A CA 1
ATOM 690 C C . PRO A 1 93 ? -6.330 3.686 20.039 1.00 81.06 93 PRO A C 1
ATOM 692 O O . PRO A 1 93 ? -6.555 4.899 20.070 1.00 81.06 93 PRO A O 1
ATOM 695 N N . SER A 1 94 ? -5.479 3.106 20.887 1.00 85.19 94 SER A N 1
ATOM 696 C CA . SER A 1 94 ? -4.736 3.870 21.888 1.00 85.19 94 SER A CA 1
ATOM 697 C C . SER A 1 94 ? -3.840 4.916 21.219 1.00 85.19 94 SER A C 1
ATOM 699 O O . SER A 1 94 ? -3.352 4.732 20.100 1.00 85.19 94 SER A O 1
ATOM 701 N N . ARG A 1 95 ? -3.574 6.025 21.923 1.00 85.25 95 ARG A N 1
ATOM 702 C CA . ARG A 1 95 ? -2.714 7.109 21.411 1.00 85.25 95 ARG A CA 1
ATOM 703 C C . ARG A 1 95 ? -1.342 6.597 20.957 1.00 85.25 95 ARG A C 1
ATOM 705 O O . ARG A 1 95 ? -0.805 7.101 19.977 1.00 85.25 95 ARG A O 1
ATOM 712 N N . THR A 1 96 ? -0.808 5.572 21.621 1.00 87.81 96 THR A N 1
ATOM 713 C CA . THR A 1 96 ? 0.449 4.908 21.251 1.00 87.81 96 THR A CA 1
ATOM 714 C C . THR A 1 96 ? 0.372 4.250 19.876 1.00 87.81 96 THR A C 1
ATOM 716 O O . THR A 1 96 ? 1.297 4.385 19.083 1.00 87.81 96 THR A O 1
ATOM 719 N N . LEU A 1 97 ? -0.738 3.576 19.565 1.00 87.12 97 LEU A N 1
ATOM 720 C CA . LEU A 1 97 ? -0.930 2.902 18.280 1.00 87.12 97 LEU A CA 1
ATOM 721 C C . LEU A 1 97 ? -1.023 3.907 17.126 1.00 87.12 97 LEU A C 1
ATOM 723 O O . LEU A 1 97 ? -0.454 3.686 16.058 1.00 87.12 97 LEU A O 1
ATOM 727 N N . ILE A 1 98 ? -1.687 5.041 17.364 1.00 88.62 98 ILE A N 1
ATOM 728 C CA . ILE A 1 98 ? -1.768 6.141 16.397 1.00 88.62 98 ILE A CA 1
ATOM 729 C C . ILE A 1 98 ? -0.371 6.721 16.145 1.00 88.62 98 ILE A C 1
ATOM 731 O O . ILE A 1 98 ? 0.037 6.850 14.992 1.00 88.62 98 ILE A O 1
ATOM 735 N N . TRP A 1 99 ? 0.397 6.999 17.204 1.00 89.19 99 TRP A N 1
ATOM 736 C CA . TRP A 1 99 ? 1.773 7.487 17.075 1.00 89.19 99 TRP A CA 1
ATOM 737 C C . TRP A 1 99 ? 2.689 6.503 16.349 1.00 89.19 99 TRP A C 1
ATOM 739 O O . TRP A 1 99 ? 3.460 6.928 15.494 1.00 89.19 99 TRP A O 1
ATOM 749 N N . LEU A 1 100 ? 2.577 5.202 16.628 1.00 90.75 100 LEU A N 1
ATOM 750 C CA . LEU A 1 100 ? 3.320 4.164 15.909 1.00 90.75 100 LEU A CA 1
ATOM 751 C C . LEU A 1 100 ? 2.951 4.126 14.423 1.00 90.75 100 LEU A C 1
ATOM 753 O O . LEU A 1 100 ? 3.836 4.019 13.580 1.00 90.75 100 LEU A O 1
ATOM 757 N N . THR A 1 101 ? 1.665 4.263 14.094 1.00 89.69 101 THR A N 1
ATOM 758 C CA . THR A 1 101 ? 1.192 4.284 12.700 1.00 89.69 101 THR A CA 1
ATOM 759 C C . THR A 1 101 ? 1.740 5.499 11.949 1.00 89.69 101 THR A C 1
ATOM 761 O O . THR A 1 101 ? 2.215 5.372 10.821 1.00 89.69 101 THR A O 1
ATOM 764 N N . ILE A 1 102 ? 1.742 6.671 12.591 1.00 89.69 102 ILE A N 1
ATOM 765 C CA . ILE A 1 102 ? 2.317 7.899 12.025 1.00 89.69 102 ILE A CA 1
ATOM 766 C C . ILE A 1 102 ? 3.837 7.766 11.883 1.00 89.69 102 ILE A C 1
ATOM 768 O O . ILE A 1 102 ? 4.375 8.088 10.827 1.00 89.69 102 ILE A O 1
ATOM 772 N N . ALA A 1 103 ? 4.533 7.254 12.900 1.00 91.31 103 ALA A N 1
ATOM 773 C CA . ALA A 1 103 ? 5.976 7.034 12.847 1.00 91.31 103 ALA A CA 1
ATOM 774 C C . ALA A 1 103 ? 6.356 6.071 11.712 1.00 91.31 103 ALA A C 1
ATOM 776 O O . ALA A 1 103 ? 7.270 6.363 10.944 1.00 91.31 103 ALA A O 1
ATOM 777 N N . ALA A 1 104 ? 5.613 4.973 11.546 1.00 88.94 104 ALA A N 1
ATOM 778 C CA . ALA A 1 104 ? 5.797 4.042 10.438 1.00 88.94 104 ALA A CA 1
ATOM 779 C C . ALA A 1 104 ? 5.583 4.724 9.076 1.00 88.94 104 ALA A C 1
ATOM 781 O O . ALA A 1 104 ? 6.419 4.577 8.186 1.00 88.94 104 ALA A O 1
ATOM 782 N N . ALA A 1 105 ? 4.522 5.526 8.927 1.00 89.62 105 ALA A N 1
ATOM 783 C CA . ALA A 1 105 ? 4.261 6.276 7.698 1.00 89.62 105 ALA A CA 1
ATOM 784 C C . ALA A 1 105 ? 5.385 7.280 7.376 1.00 89.62 105 ALA A C 1
ATOM 786 O O . ALA A 1 105 ? 5.800 7.387 6.222 1.00 89.62 105 ALA A O 1
ATOM 787 N N . VAL A 1 106 ? 5.925 7.971 8.387 1.00 90.50 106 VAL A N 1
ATOM 788 C CA . VAL A 1 106 ? 7.059 8.897 8.228 1.00 90.50 106 VAL A CA 1
ATOM 789 C C . VAL A 1 106 ? 8.318 8.150 7.790 1.00 90.50 106 VAL A C 1
ATOM 791 O O . VAL A 1 106 ? 8.953 8.556 6.820 1.00 90.50 106 VAL A O 1
ATOM 794 N N . VAL A 1 107 ? 8.658 7.037 8.446 1.00 91.56 107 VAL A N 1
ATOM 795 C CA . VAL A 1 107 ? 9.828 6.219 8.083 1.00 91.56 107 VAL A CA 1
ATOM 796 C C . VAL A 1 107 ? 9.697 5.679 6.656 1.00 91.56 107 VAL A C 1
ATOM 798 O O . VAL A 1 107 ? 10.644 5.779 5.877 1.00 91.56 107 VAL A O 1
ATOM 801 N N . MET A 1 108 ? 8.519 5.172 6.280 1.00 87.94 108 MET A N 1
ATOM 802 C CA . MET A 1 108 ? 8.244 4.709 4.914 1.00 87.94 108 MET A CA 1
ATOM 803 C C . MET A 1 108 ? 8.359 5.840 3.886 1.00 87.94 108 MET A C 1
ATOM 805 O O . MET A 1 108 ? 8.937 5.635 2.817 1.00 87.94 108 MET A O 1
ATOM 809 N N . GLY A 1 109 ? 7.853 7.035 4.206 1.00 86.56 109 GLY A N 1
ATOM 810 C CA . GLY A 1 109 ? 7.969 8.216 3.352 1.00 86.56 109 GLY A CA 1
ATOM 811 C C . GLY A 1 109 ? 9.423 8.638 3.142 1.00 86.56 109 GLY A C 1
ATOM 812 O O . GLY A 1 109 ? 9.853 8.803 2.002 1.00 86.56 109 GLY A O 1
ATOM 813 N N . ILE A 1 110 ? 10.206 8.729 4.223 1.00 87.75 110 ILE A N 1
ATOM 814 C CA . ILE A 1 110 ? 11.634 9.076 4.166 1.00 87.75 110 ILE A CA 1
ATOM 815 C C . ILE A 1 110 ? 12.406 8.044 3.341 1.00 87.75 110 ILE A C 1
ATOM 817 O O . ILE A 1 110 ? 13.163 8.429 2.456 1.00 87.75 110 ILE A O 1
ATOM 821 N N . ALA A 1 111 ? 12.190 6.747 3.573 1.00 85.06 111 ALA A N 1
ATOM 822 C CA . ALA A 1 111 ? 12.861 5.689 2.820 1.00 85.06 111 ALA A CA 1
ATOM 823 C C . ALA A 1 111 ? 12.500 5.720 1.323 1.00 85.06 111 ALA A C 1
ATOM 825 O O . ALA A 1 111 ? 13.368 5.546 0.466 1.00 85.06 111 ALA A O 1
ATOM 826 N N . SER A 1 112 ? 11.235 5.994 0.992 1.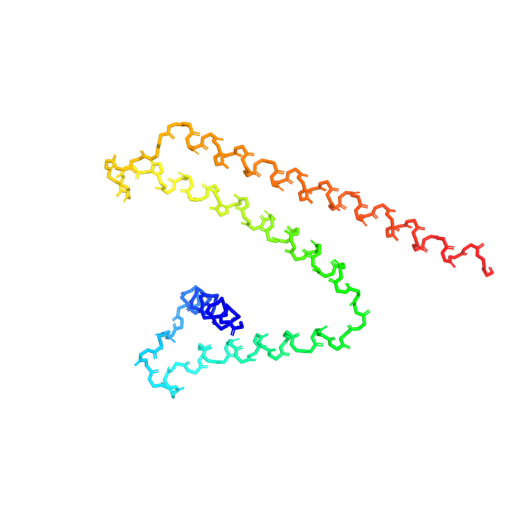00 83.25 112 SER A N 1
ATOM 827 C CA . SER A 1 112 ? 10.786 6.126 -0.401 1.00 83.25 112 SER A CA 1
ATOM 828 C C . SER A 1 112 ? 11.432 7.333 -1.090 1.00 83.25 112 SER A C 1
ATOM 830 O O . SER A 1 112 ? 11.870 7.234 -2.230 1.00 83.25 112 SER A O 1
ATOM 832 N N . ILE A 1 113 ? 11.558 8.465 -0.392 1.00 83.75 113 ILE A N 1
ATOM 833 C CA . ILE A 1 113 ? 12.229 9.657 -0.929 1.00 83.75 113 ILE A CA 1
ATOM 834 C C . ILE A 1 113 ? 13.735 9.414 -1.064 1.00 83.75 113 ILE A C 1
ATOM 836 O O . ILE A 1 113 ? 14.297 9.717 -2.110 1.00 83.75 113 ILE A O 1
ATOM 840 N N . ALA A 1 114 ? 14.382 8.832 -0.053 1.00 84.38 114 ALA A N 1
ATOM 841 C CA . ALA A 1 114 ? 15.812 8.531 -0.074 1.00 84.38 114 ALA A CA 1
ATOM 842 C C . ALA A 1 114 ? 16.171 7.597 -1.236 1.00 84.38 114 ALA A C 1
ATOM 844 O O . ALA A 1 114 ? 17.088 7.879 -1.995 1.00 84.38 114 ALA A O 1
ATOM 845 N N . THR A 1 115 ? 15.384 6.542 -1.452 1.00 80.69 115 THR A N 1
ATOM 846 C CA . THR A 1 115 ? 15.595 5.623 -2.581 1.00 80.69 115 THR A CA 1
ATOM 847 C C . THR A 1 115 ? 15.395 6.291 -3.939 1.00 80.69 115 THR A C 1
ATOM 849 O O . THR A 1 115 ? 16.137 5.982 -4.866 1.00 80.69 115 THR A O 1
ATOM 852 N N . ILE A 1 116 ? 14.460 7.238 -4.077 1.00 79.25 116 ILE A N 1
ATOM 853 C CA . ILE A 1 116 ? 14.340 8.060 -5.293 1.00 79.25 116 ILE A CA 1
ATOM 854 C C . ILE A 1 116 ? 15.581 8.948 -5.452 1.00 79.25 116 ILE A C 1
ATOM 856 O O . ILE A 1 116 ? 16.181 8.980 -6.525 1.00 79.25 116 ILE A O 1
ATOM 860 N N . VAL A 1 117 ? 15.993 9.630 -4.383 1.00 78.00 117 VAL A N 1
ATOM 861 C CA . VAL A 1 117 ? 17.151 10.533 -4.369 1.00 78.00 117 VAL A CA 1
ATOM 862 C C . VAL A 1 117 ? 18.466 9.799 -4.611 1.00 78.00 117 VAL A C 1
ATOM 864 O O . VAL A 1 117 ? 19.347 10.416 -5.184 1.00 78.00 117 VAL A O 1
ATOM 867 N N . ASP A 1 118 ? 18.596 8.519 -4.259 1.00 71.62 118 ASP A N 1
ATOM 868 C CA . ASP A 1 118 ? 19.772 7.679 -4.540 1.00 71.62 118 ASP A CA 1
ATOM 869 C C . ASP A 1 118 ? 19.687 6.961 -5.899 1.00 71.62 118 ASP A C 1
ATOM 871 O O . ASP A 1 118 ? 20.705 6.625 -6.509 1.00 71.62 118 ASP A O 1
ATOM 875 N N . ALA A 1 119 ? 18.480 6.729 -6.421 1.00 67.06 119 ALA A N 1
ATOM 876 C CA . ALA A 1 119 ? 18.283 6.126 -7.739 1.00 67.06 119 ALA A CA 1
ATOM 877 C C . ALA A 1 119 ? 18.439 7.137 -8.891 1.00 67.06 119 ALA A C 1
ATOM 879 O O . ALA A 1 119 ? 18.801 6.747 -10.002 1.00 67.06 119 ALA A O 1
ATOM 880 N N . VAL A 1 120 ? 18.184 8.423 -8.647 1.00 61.81 120 VAL A N 1
ATOM 881 C CA . VAL A 1 120 ? 18.307 9.524 -9.623 1.00 61.81 120 VAL A CA 1
ATOM 882 C C . VAL A 1 120 ? 19.761 9.957 -9.950 1.00 61.81 120 VAL A C 1
ATOM 884 O O . VAL A 1 120 ? 20.040 10.180 -11.132 1.00 61.81 120 VAL A O 1
ATOM 887 N N . PRO A 1 121 ? 20.736 10.027 -9.018 1.00 56.12 121 PRO A N 1
ATOM 888 C CA . PRO A 1 121 ? 22.079 10.544 -9.279 1.00 56.12 121 PRO A CA 1
ATOM 889 C C . PRO A 1 121 ? 22.880 9.598 -10.171 1.00 56.12 121 PRO A C 1
ATOM 891 O O . PRO A 1 121 ? 23.685 10.049 -10.982 1.00 56.12 121 PRO A O 1
ATOM 894 N N . TRP A 1 122 ? 22.632 8.286 -10.089 1.00 55.09 122 TRP A N 1
ATOM 895 C CA . TRP A 1 122 ? 23.333 7.317 -10.930 1.00 55.09 122 TRP A CA 1
ATOM 896 C C . TRP A 1 122 ? 22.816 7.317 -12.375 1.00 55.09 122 TRP A C 1
ATOM 898 O O . TRP A 1 122 ? 23.595 7.026 -13.274 1.00 55.09 122 TRP A O 1
ATOM 908 N N . GLN A 1 123 ? 21.549 7.669 -12.635 1.00 56.25 123 GLN A N 1
ATOM 909 C CA . GLN A 1 123 ? 21.014 7.698 -14.003 1.00 56.25 123 GLN A CA 1
ATOM 910 C C . GLN A 1 123 ? 21.571 8.875 -14.808 1.00 56.25 123 GLN A C 1
ATOM 912 O O . GLN A 1 123 ? 21.945 8.677 -15.960 1.00 56.25 123 GLN A O 1
ATOM 917 N N . LEU A 1 124 ? 21.719 10.050 -14.182 1.00 55.25 124 LEU A N 1
ATOM 918 C CA . LEU A 1 124 ? 22.353 11.224 -14.797 1.00 55.25 124 LEU A CA 1
ATOM 919 C C . LEU A 1 124 ? 23.868 11.030 -14.988 1.00 55.25 124 LEU A C 1
ATOM 921 O O . LEU A 1 124 ? 24.418 11.412 -16.022 1.00 55.25 124 LEU A O 1
ATOM 925 N N . VAL A 1 125 ? 24.544 10.381 -14.031 1.00 53.81 125 VAL A N 1
ATOM 926 C CA . VAL A 1 125 ? 25.985 10.080 -14.121 1.00 53.81 125 VAL A CA 1
ATOM 927 C C . VAL A 1 125 ? 26.272 8.940 -15.110 1.00 53.81 125 VAL A C 1
ATOM 929 O O . VAL A 1 125 ? 27.232 9.028 -15.875 1.00 53.81 125 VAL A O 1
ATOM 932 N N . ALA A 1 126 ? 25.431 7.904 -15.181 1.00 53.25 126 ALA A N 1
ATOM 933 C CA . ALA A 1 126 ? 25.598 6.799 -16.127 1.00 53.25 126 ALA A CA 1
ATOM 934 C C . ALA A 1 126 ? 25.249 7.186 -17.572 1.00 53.25 126 ALA A C 1
ATOM 936 O O . ALA A 1 126 ? 25.919 6.720 -18.494 1.00 53.25 126 ALA A O 1
ATOM 937 N N . SER A 1 127 ? 24.275 8.081 -17.791 1.00 49.72 127 SER A N 1
ATOM 938 C CA . SER A 1 127 ? 24.021 8.651 -19.122 1.00 49.72 127 SER A CA 1
ATOM 939 C C . SER A 1 127 ? 25.137 9.597 -19.583 1.00 49.72 127 SER A C 1
ATOM 941 O O . SER A 1 127 ? 25.411 9.675 -20.778 1.00 49.72 127 SER A O 1
ATOM 943 N N . ALA A 1 128 ? 25.815 10.282 -18.652 1.00 50.56 128 ALA A N 1
ATOM 944 C CA . ALA A 1 128 ? 26.952 11.154 -18.959 1.00 50.56 128 ALA A CA 1
ATOM 945 C C . ALA A 1 128 ? 28.266 10.379 -19.199 1.00 50.56 128 ALA A C 1
ATOM 947 O O . ALA A 1 128 ? 29.114 10.827 -19.969 1.00 50.56 128 ALA A O 1
ATOM 948 N N . ALA A 1 129 ? 28.437 9.200 -18.591 1.00 50.41 129 ALA A N 1
ATOM 949 C CA . ALA A 1 129 ? 29.634 8.371 -18.759 1.00 50.41 129 ALA A CA 1
ATOM 950 C C . ALA A 1 129 ? 29.710 7.663 -20.129 1.00 50.41 129 ALA A C 1
ATOM 952 O O . ALA A 1 129 ? 30.806 7.434 -20.637 1.00 50.41 129 ALA A O 1
ATOM 953 N N . HIS A 1 130 ? 28.569 7.369 -20.766 1.00 49.47 130 HIS A N 1
ATOM 954 C CA . HIS A 1 130 ? 28.520 6.748 -22.099 1.00 49.47 130 HIS A CA 1
ATOM 955 C C . HIS A 1 130 ? 28.993 7.694 -23.230 1.00 49.47 130 HIS A C 1
ATOM 957 O O . HIS A 1 130 ? 29.411 7.225 -24.286 1.00 49.47 130 HIS A O 1
ATOM 963 N N . TRP A 1 131 ? 28.969 9.021 -23.046 1.00 47.25 131 TRP A N 1
ATOM 964 C CA . TRP A 1 131 ? 29.348 9.989 -24.094 1.00 47.25 131 TRP A CA 1
ATOM 965 C C . TRP A 1 131 ? 30.819 10.431 -24.078 1.00 47.25 131 TRP A C 1
ATOM 967 O O . TRP A 1 131 ? 31.223 11.181 -24.960 1.00 47.25 131 TRP A O 1
ATOM 977 N N . ARG A 1 132 ? 31.641 9.977 -23.119 1.00 50.81 132 ARG A N 1
ATOM 978 C CA . ARG A 1 132 ? 33.035 10.451 -22.971 1.00 50.81 132 ARG A CA 1
ATOM 979 C C . ARG A 1 132 ? 34.112 9.510 -23.532 1.00 50.81 132 ARG A C 1
ATOM 981 O O . ARG A 1 132 ? 35.291 9.745 -23.296 1.00 50.81 132 ARG A O 1
ATOM 988 N N . HIS A 1 133 ? 33.717 8.463 -24.262 1.00 44.50 133 HIS A N 1
ATOM 989 C CA . HIS A 1 133 ? 34.636 7.502 -24.894 1.00 44.50 133 HIS A CA 1
ATOM 990 C C . HIS A 1 133 ? 34.226 7.098 -26.325 1.00 44.50 133 HIS A C 1
ATOM 992 O O . HIS A 1 133 ? 34.423 5.951 -26.728 1.00 44.50 133 HIS A O 1
ATOM 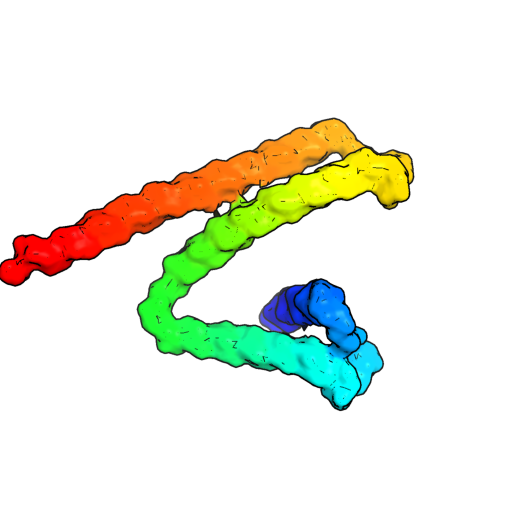998 N N . LYS A 1 134 ? 33.677 8.030 -27.109 1.00 42.50 134 LYS A N 1
ATOM 999 C CA . LYS A 1 134 ? 33.742 7.941 -28.573 1.00 42.50 134 LYS A CA 1
ATOM 1000 C C . LYS A 1 134 ? 34.512 9.123 -29.125 1.00 42.50 134 LYS A C 1
ATOM 1002 O O . LYS A 1 134 ? 34.270 10.237 -28.615 1.00 42.50 134 LYS A O 1
#

Secondary structure (DSSP, 8-state):
--HHHHHHHHHHHHHHHHTT----TTS-TTT-HHHHHHHHHHHHHHHHHHHS---HHHHHHHHHHHHHHHHHHHHHHHHHHHH-HHHHTT-PPPHHHHHHHHHHHHHHHHHHHHHHHHHHHHHHHHHHHTTS--

Radius of gyration: 20.75 Å; chains: 1; bounding box: 57×32×50 Å

Foldseek 3Di:
DPVLVVVLQVVLQVVCVVVVHDDDPPDPCVRRVSSVVSSVVVVVVVVVVVPDPDPVVVVVLVVLLVVLVVVLVVLVVVLVQLCDCVRPPPPRDDPVVSVVSNVVNVVSVVVSVVCVVVVPVVVVVVVVVVPPPD

pLDDT: mean 76.19, std 13.23, range [42.5, 91.56]